Protein AF-A0A922WU13-F1 (afdb_monomer)

Structure (mmCIF, N/CA/C/O backbone):
data_AF-A0A922WU13-F1
#
_entry.id   AF-A0A922WU13-F1
#
loop_
_atom_site.group_PDB
_atom_site.id
_atom_site.type_symbol
_atom_site.label_atom_id
_atom_site.label_alt_id
_atom_site.label_comp_id
_atom_site.label_asym_id
_atom_site.label_entity_id
_atom_site.label_seq_id
_atom_site.pdbx_PDB_ins_code
_atom_site.Cartn_x
_atom_site.Cartn_y
_atom_site.Cartn_z
_atom_site.occupancy
_atom_site.B_iso_or_equiv
_atom_site.auth_seq_id
_atom_site.auth_comp_id
_atom_site.auth_asym_id
_atom_site.auth_atom_id
_atom_site.pdbx_PDB_model_num
ATOM 1 N N . MET A 1 1 ? -30.290 57.848 -0.595 1.00 40.84 1 MET A N 1
ATOM 2 C CA . MET A 1 1 ? -30.263 56.386 -0.398 1.00 40.84 1 MET A CA 1
ATOM 3 C C . MET A 1 1 ? -28.995 55.852 -1.040 1.00 40.84 1 MET A C 1
ATOM 5 O O . MET A 1 1 ? -28.835 56.042 -2.232 1.00 40.84 1 MET A O 1
ATOM 9 N N . SER A 1 2 ? -28.131 55.276 -0.204 1.00 42.19 2 SER A N 1
ATOM 10 C CA . SER A 1 2 ? -27.155 54.205 -0.461 1.00 42.19 2 SER A CA 1
ATOM 11 C C . SER A 1 2 ? -26.085 54.324 -1.559 1.00 42.19 2 SER A C 1
ATOM 13 O O . SER A 1 2 ? -26.303 54.754 -2.682 1.00 42.19 2 SER A O 1
ATOM 15 N N . ALA A 1 3 ? -24.896 53.886 -1.151 1.00 37.12 3 ALA A N 1
ATOM 16 C CA . ALA A 1 3 ? -23.599 53.975 -1.796 1.00 37.12 3 ALA A CA 1
ATOM 17 C C . ALA A 1 3 ? -23.256 52.776 -2.710 1.00 37.12 3 ALA A C 1
ATOM 19 O O . ALA A 1 3 ? -23.854 51.714 -2.580 1.00 37.12 3 ALA A O 1
ATOM 20 N N . SER A 1 4 ? -22.211 52.989 -3.525 1.00 42.72 4 SER A N 1
ATOM 21 C CA . SER A 1 4 ? -21.101 52.081 -3.892 1.00 42.72 4 SER A CA 1
ATOM 22 C C . SER A 1 4 ? -21.361 50.696 -4.495 1.00 42.72 4 SER A C 1
ATOM 24 O O . SER A 1 4 ? -22.008 49.877 -3.862 1.00 42.72 4 SER A O 1
ATOM 26 N N . VAL A 1 5 ? -20.664 50.398 -5.613 1.00 45.69 5 VAL A N 1
ATOM 27 C CA . VAL A 1 5 ? -19.691 49.276 -5.815 1.00 45.69 5 VAL A CA 1
ATOM 28 C C . VAL A 1 5 ? -19.642 48.871 -7.308 1.00 45.69 5 VAL A C 1
ATOM 30 O O . VAL A 1 5 ? -20.619 48.397 -7.864 1.00 45.69 5 VAL A O 1
ATOM 33 N N . A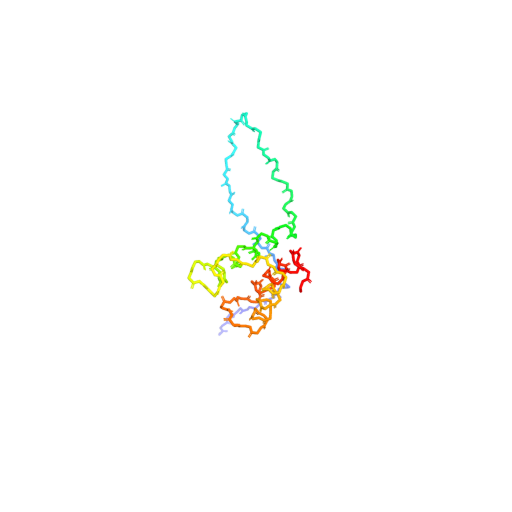LA A 1 6 ? -18.661 49.324 -8.092 1.00 42.03 6 ALA A N 1
ATOM 34 C CA . ALA A 1 6 ? -17.283 48.841 -8.278 1.00 42.03 6 ALA A CA 1
ATOM 35 C C . ALA A 1 6 ? -17.110 47.822 -9.425 1.00 42.03 6 ALA A C 1
ATOM 37 O O . ALA A 1 6 ? -17.602 46.699 -9.406 1.00 42.03 6 ALA A O 1
ATOM 38 N N . ASN A 1 7 ? -16.306 48.268 -10.391 1.00 49.47 7 ASN A N 1
ATOM 39 C CA . ASN A 1 7 ? -15.491 47.500 -11.322 1.00 49.47 7 ASN A CA 1
ATOM 40 C C . ASN A 1 7 ? -14.752 46.363 -10.586 1.00 49.47 7 ASN A C 1
ATOM 42 O O . ASN A 1 7 ? -13.953 46.644 -9.694 1.00 49.47 7 ASN A O 1
ATOM 46 N N . ALA A 1 8 ? -14.987 45.102 -10.954 1.00 45.44 8 ALA A N 1
ATOM 47 C CA . ALA A 1 8 ? -14.270 43.963 -10.382 1.00 45.44 8 ALA A CA 1
ATOM 48 C C . ALA A 1 8 ? -13.539 43.195 -11.481 1.00 45.44 8 ALA A C 1
ATOM 50 O O . ALA A 1 8 ? -14.118 42.497 -12.312 1.00 45.44 8 ALA A O 1
ATOM 51 N N . ALA A 1 9 ? -12.229 43.404 -11.465 1.00 45.25 9 ALA A N 1
ATOM 52 C CA . ALA A 1 9 ? -11.234 42.796 -12.311 1.00 45.25 9 ALA A CA 1
ATOM 53 C C . ALA A 1 9 ? -11.191 41.266 -12.174 1.00 45.25 9 ALA A C 1
ATOM 55 O O . ALA A 1 9 ? -11.502 40.685 -11.136 1.00 45.25 9 ALA A O 1
ATOM 56 N N . LYS A 1 10 ? -10.717 40.647 -13.257 1.00 43.84 10 LYS A N 1
ATOM 57 C CA . LYS A 1 10 ? -10.263 39.258 -13.373 1.00 43.84 10 LYS A CA 1
ATOM 58 C C . LYS A 1 10 ? -9.520 38.818 -12.098 1.00 43.84 10 LYS A C 1
ATOM 60 O O . LYS A 1 10 ? -8.499 39.435 -11.779 1.00 43.84 10 LYS A O 1
ATOM 65 N N . PRO A 1 11 ? -9.952 37.755 -11.397 1.00 45.91 11 PRO A N 1
ATOM 66 C CA . PRO A 1 11 ? -9.161 37.205 -10.313 1.00 45.91 11 PRO A CA 1
ATOM 67 C C . PRO A 1 11 ? -7.936 36.512 -10.917 1.00 45.91 11 PRO A C 1
ATOM 69 O O . PRO A 1 11 ? -7.996 35.377 -11.384 1.00 45.91 11 PRO A O 1
ATOM 72 N N . ASN A 1 12 ? -6.808 37.222 -10.915 1.00 48.75 12 ASN A N 1
ATOM 73 C CA . ASN A 1 12 ? -5.499 36.590 -10.907 1.00 48.75 12 ASN A CA 1
ATOM 74 C C . ASN A 1 12 ? -5.422 35.800 -9.601 1.00 48.75 12 ASN A C 1
ATOM 76 O O . ASN A 1 12 ? -5.180 36.371 -8.537 1.00 48.75 12 ASN A O 1
ATOM 80 N N . ILE A 1 13 ? -5.688 34.497 -9.675 1.00 48.75 13 ILE A N 1
ATOM 81 C CA . ILE A 1 13 ? -5.445 33.570 -8.575 1.00 48.75 13 ILE A CA 1
ATOM 82 C C . ILE A 1 13 ? -3.925 33.472 -8.431 1.00 48.75 13 ILE A C 1
ATOM 84 O O . ILE A 1 13 ? -3.265 32.623 -9.025 1.00 48.75 13 ILE A O 1
ATOM 88 N N . ALA A 1 14 ? -3.361 34.415 -7.680 1.00 44.75 14 ALA A N 1
ATOM 89 C CA . ALA A 1 14 ? -2.017 34.326 -7.156 1.00 44.75 14 ALA A CA 1
ATOM 90 C C . ALA A 1 14 ? -2.012 33.168 -6.155 1.00 44.75 14 ALA A C 1
ATOM 92 O O . ALA A 1 14 ? -2.506 33.282 -5.033 1.00 44.75 14 ALA A O 1
ATOM 93 N N . LEU A 1 15 ? -1.497 32.024 -6.598 1.00 46.94 15 LEU A N 1
ATOM 94 C CA . LEU A 1 15 ? -1.209 30.886 -5.744 1.00 46.94 15 LEU A CA 1
ATOM 95 C C . LEU A 1 15 ? -0.065 31.295 -4.808 1.00 46.94 15 LEU A C 1
ATOM 97 O O . LEU A 1 15 ? 1.112 31.172 -5.142 1.00 46.94 15 LEU A O 1
ATOM 101 N N . ALA A 1 16 ? -0.422 31.845 -3.649 1.00 46.72 16 ALA A N 1
ATOM 102 C CA . ALA A 1 16 ? 0.507 32.106 -2.566 1.00 46.72 16 ALA A CA 1
ATOM 103 C C . ALA A 1 16 ? 1.031 30.760 -2.042 1.00 46.72 16 ALA A C 1
ATOM 105 O O . ALA A 1 16 ? 0.443 30.144 -1.153 1.00 46.72 16 ALA A O 1
ATOM 106 N N . LEU A 1 17 ? 2.140 30.280 -2.613 1.00 49.41 17 LEU A N 1
ATOM 107 C CA . LEU A 1 17 ? 2.961 29.259 -1.976 1.00 49.41 17 LEU A CA 1
ATOM 108 C C . LEU A 1 17 ? 3.588 29.886 -0.731 1.00 49.41 17 LEU A C 1
ATOM 110 O O . LEU A 1 17 ? 4.646 30.514 -0.776 1.00 49.41 17 LEU A O 1
ATOM 114 N N . GLN A 1 18 ? 2.909 29.700 0.394 1.00 44.47 18 GLN A N 1
ATOM 115 C CA . GLN A 1 18 ? 3.443 29.926 1.725 1.00 44.47 18 GLN A CA 1
ATOM 116 C C . GLN A 1 18 ? 4.534 28.879 2.005 1.00 44.47 18 GLN A C 1
ATOM 118 O O . GLN A 1 18 ? 4.316 27.870 2.670 1.00 44.47 18 GLN A O 1
ATOM 123 N N . SER A 1 19 ? 5.728 29.115 1.462 1.00 46.38 19 SER A N 1
ATOM 124 C CA . SER A 1 19 ? 6.949 28.380 1.794 1.00 46.38 19 SER A CA 1
ATOM 125 C C . SER A 1 19 ? 7.517 28.927 3.101 1.00 46.38 19 SER A C 1
ATOM 127 O O . SER A 1 19 ? 8.458 29.715 3.117 1.00 46.38 19 SER A O 1
ATOM 129 N N . GLY A 1 20 ? 6.909 28.521 4.212 1.00 45.84 20 GLY A N 1
ATOM 130 C CA . GLY A 1 20 ? 7.465 28.704 5.545 1.00 45.84 20 GLY A CA 1
ATOM 131 C C . GLY A 1 20 ? 8.141 27.419 6.005 1.00 45.84 20 GLY A C 1
ATOM 132 O O . GLY A 1 20 ? 7.448 26.462 6.321 1.00 45.84 20 GLY A O 1
ATOM 133 N N . SER A 1 21 ? 9.476 27.405 6.005 1.00 46.94 21 SER A N 1
ATOM 134 C CA . SER A 1 21 ? 10.302 26.888 7.109 1.00 46.94 21 SER A CA 1
ATOM 135 C C . SER A 1 21 ? 11.782 27.098 6.786 1.00 46.94 21 SER A C 1
ATOM 137 O O . SER A 1 21 ? 12.467 26.259 6.206 1.00 46.94 21 SER A O 1
ATOM 139 N N . GLN A 1 22 ? 12.241 28.277 7.196 1.00 52.06 22 GLN A N 1
ATOM 140 C CA . GLN A 1 22 ? 13.601 28.583 7.621 1.00 52.06 22 GLN A CA 1
ATOM 141 C C . GLN A 1 22 ? 14.098 27.526 8.620 1.00 52.06 22 GLN A C 1
ATOM 143 O O . GLN A 1 22 ? 13.367 27.202 9.554 1.00 52.06 22 GLN A O 1
ATOM 148 N N . SER A 1 23 ? 15.330 27.029 8.457 1.00 44.97 23 SER A N 1
ATOM 149 C CA . SER A 1 23 ? 16.233 26.698 9.574 1.00 44.97 23 SER A CA 1
ATOM 150 C C . SER A 1 23 ? 17.639 26.340 9.083 1.00 44.97 23 SER A C 1
ATOM 152 O O . SER A 1 23 ? 17.837 25.309 8.448 1.00 44.97 23 SER A O 1
ATOM 154 N N . GLY A 1 24 ? 18.600 27.189 9.459 1.00 40.03 24 GLY A N 1
ATOM 155 C CA . GLY A 1 24 ? 19.934 26.760 9.877 1.00 40.03 24 GLY A CA 1
ATOM 156 C C . GLY A 1 24 ? 21.007 26.630 8.802 1.00 40.03 24 GLY A C 1
ATOM 157 O O . GLY A 1 24 ? 21.392 25.523 8.444 1.00 40.03 24 GLY A O 1
ATOM 158 N N . SER A 1 25 ? 21.597 27.754 8.396 1.00 51.09 25 SER A N 1
ATOM 159 C CA . SER A 1 25 ? 22.998 27.766 7.971 1.00 51.09 25 SER A CA 1
ATOM 160 C C . SER A 1 25 ? 23.859 27.511 9.209 1.00 51.09 25 SE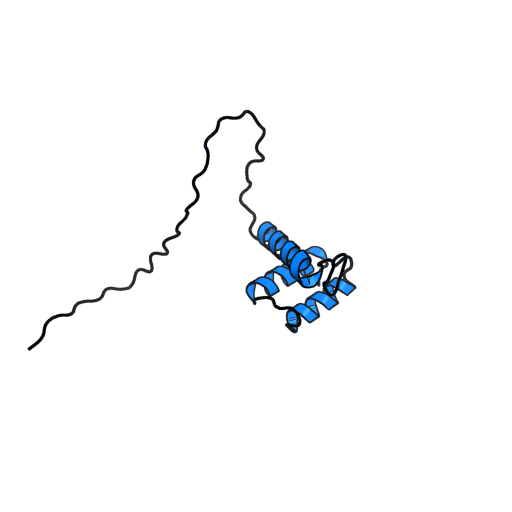R A C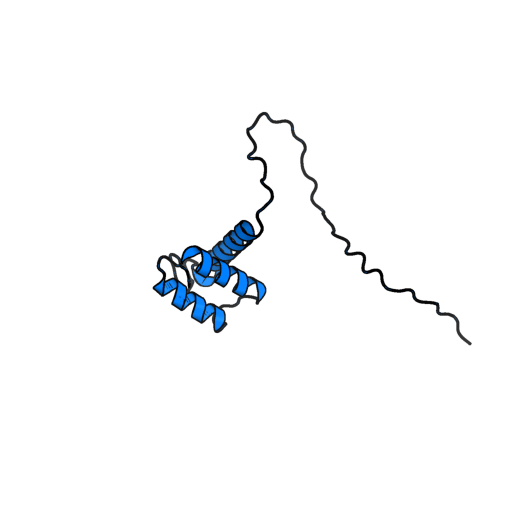 1
ATOM 162 O O . SER A 1 25 ? 24.022 28.404 10.038 1.00 51.09 25 SER A O 1
ATOM 164 N N . GLN A 1 26 ? 24.383 26.299 9.373 1.00 45.53 26 GLN A N 1
ATOM 165 C CA . GLN A 1 26 ? 25.437 26.041 10.348 1.00 45.53 26 GLN A CA 1
ATOM 166 C C . GLN A 1 26 ? 26.539 25.245 9.654 1.00 45.53 26 GLN A C 1
ATOM 168 O O . GLN A 1 26 ? 26.349 24.099 9.253 1.00 45.53 26 GLN A O 1
ATOM 173 N N . SER A 1 27 ? 27.668 25.922 9.448 1.00 52.38 27 SER A N 1
ATOM 174 C CA . SER A 1 27 ? 28.910 25.361 8.933 1.00 52.38 27 SER A CA 1
ATOM 175 C C . SER A 1 27 ? 29.345 24.198 9.818 1.00 52.38 27 SER A C 1
ATOM 177 O O . SER A 1 27 ? 29.843 24.396 10.922 1.00 52.38 27 SER A O 1
ATOM 179 N N . GLY A 1 28 ? 29.143 22.983 9.328 1.00 40.59 28 GLY A N 1
ATOM 180 C CA . GLY A 1 28 ? 29.706 21.770 9.890 1.00 40.59 28 GLY A CA 1
ATOM 181 C C . GLY A 1 28 ? 30.284 20.968 8.742 1.00 40.59 28 GLY A C 1
ATOM 182 O O . GLY A 1 28 ? 29.566 20.630 7.805 1.00 40.59 28 GLY A O 1
ATOM 183 N N . SER A 1 29 ? 31.583 20.692 8.798 1.00 52.22 29 SER A N 1
ATOM 184 C CA . SER A 1 29 ? 32.263 19.730 7.935 1.00 52.22 29 SER A CA 1
ATOM 185 C C . SER A 1 29 ? 31.707 18.334 8.217 1.00 52.22 29 SER A C 1
ATOM 187 O O . SER A 1 29 ? 32.272 17.551 8.970 1.00 52.22 29 SER A O 1
ATOM 189 N N . GLY A 1 30 ? 30.539 18.054 7.662 1.00 48.16 30 GLY A N 1
ATOM 190 C CA . GLY A 1 30 ? 29.901 16.755 7.631 1.00 48.16 30 GLY A CA 1
ATOM 191 C C . GLY A 1 30 ? 29.407 16.570 6.214 1.00 48.16 30 GLY A C 1
ATOM 192 O O . GLY A 1 30 ? 28.806 17.474 5.640 1.00 48.16 30 GLY A O 1
ATOM 193 N N . THR A 1 31 ? 29.711 15.432 5.613 1.00 49.72 31 THR A N 1
ATOM 194 C CA . THR A 1 31 ? 29.239 15.055 4.285 1.00 49.72 31 THR A CA 1
ATOM 195 C C . THR A 1 31 ? 27.713 14.940 4.328 1.00 49.72 31 THR A C 1
ATOM 197 O O . THR A 1 31 ? 27.162 13.863 4.542 1.00 49.72 31 THR A O 1
ATOM 200 N N . PHE A 1 32 ? 27.006 16.064 4.201 1.00 49.69 32 PHE A N 1
ATOM 201 C CA . PHE A 1 32 ? 25.562 16.074 4.037 1.00 49.69 32 PHE A CA 1
ATOM 202 C C . PHE A 1 32 ? 25.281 15.370 2.711 1.00 49.69 32 PHE A C 1
ATOM 204 O O . PHE A 1 32 ? 25.831 15.801 1.692 1.00 49.69 32 PHE A O 1
ATOM 211 N N . PRO A 1 33 ? 24.452 14.309 2.664 1.00 51.75 33 PRO A N 1
ATOM 212 C CA . PRO A 1 33 ? 23.939 13.874 1.383 1.00 51.75 33 PRO A CA 1
ATOM 213 C C . PRO A 1 33 ? 23.215 15.090 0.819 1.00 51.75 33 PRO A C 1
ATOM 215 O O . PRO A 1 33 ? 22.263 15.595 1.423 1.00 51.75 33 PRO A O 1
ATOM 218 N N . THR A 1 34 ? 23.725 15.613 -0.293 1.00 54.59 34 THR A N 1
ATOM 219 C CA . THR A 1 34 ? 23.024 16.607 -1.090 1.00 54.59 34 THR A CA 1
ATOM 220 C C . THR A 1 34 ? 21.605 16.084 -1.228 1.00 54.59 34 THR A C 1
ATOM 222 O O . THR A 1 34 ? 21.393 14.969 -1.708 1.00 54.59 34 THR A O 1
ATOM 225 N N . ARG A 1 35 ? 20.631 16.815 -0.669 1.00 55.47 35 ARG A N 1
ATOM 226 C CA . ARG A 1 35 ? 19.218 16.458 -0.772 1.00 55.47 35 ARG A CA 1
ATOM 227 C C . ARG A 1 35 ? 18.909 16.520 -2.257 1.00 55.47 35 ARG A C 1
ATOM 229 O O . ARG A 1 35 ? 18.638 17.596 -2.780 1.00 55.47 35 ARG A O 1
ATOM 236 N N . GLN A 1 36 ? 19.056 15.378 -2.924 1.00 54.56 36 GLN A N 1
ATOM 237 C CA . GLN A 1 36 ? 18.801 15.246 -4.343 1.00 54.56 36 GLN A CA 1
ATOM 238 C C . GLN A 1 36 ? 17.400 15.803 -4.604 1.00 54.56 36 GLN A C 1
ATOM 240 O O . GLN A 1 36 ? 16.539 15.683 -3.712 1.00 54.56 36 GLN A O 1
ATOM 245 N N . PRO A 1 37 ? 17.164 16.441 -5.766 1.00 56.19 37 PRO A N 1
ATOM 246 C CA . PRO A 1 37 ? 15.817 16.795 -6.189 1.00 56.19 37 PRO A CA 1
ATOM 247 C C . PRO A 1 37 ? 14.918 15.603 -5.877 1.00 56.19 37 PRO A C 1
ATOM 249 O O . PRO A 1 37 ? 15.230 14.484 -6.284 1.00 56.19 37 PRO A O 1
ATOM 252 N N . ARG A 1 38 ? 13.907 15.796 -5.018 1.00 64.75 38 ARG A N 1
ATOM 253 C CA . ARG A 1 38 ? 13.060 14.681 -4.590 1.00 64.75 38 ARG A CA 1
ATOM 254 C C . ARG A 1 38 ? 12.330 14.213 -5.830 1.00 64.75 38 ARG A C 1
ATOM 256 O O . ARG A 1 38 ? 11.383 14.869 -6.253 1.00 64.75 38 ARG A O 1
ATOM 263 N N . ASP A 1 39 ? 12.815 13.125 -6.412 1.00 78.31 39 ASP A N 1
ATOM 264 C CA . ASP A 1 39 ? 12.144 12.496 -7.527 1.00 78.31 39 ASP A CA 1
ATOM 265 C C . ASP A 1 39 ? 10.692 12.220 -7.092 1.00 78.31 39 ASP A C 1
ATOM 267 O O . ASP A 1 39 ? 10.466 11.596 -6.042 1.00 78.31 39 ASP A O 1
ATOM 271 N N . PRO A 1 40 ? 9.700 12.756 -7.820 1.00 79.06 40 PRO A N 1
ATOM 272 C CA . PRO A 1 40 ? 8.312 12.689 -7.391 1.00 79.06 40 PRO A CA 1
ATOM 273 C C . PRO A 1 40 ? 7.808 11.242 -7.309 1.00 79.06 40 PRO A C 1
ATOM 275 O O . PRO A 1 40 ? 6.970 10.943 -6.456 1.00 79.06 40 PRO A O 1
ATOM 278 N N . ALA A 1 41 ? 8.350 10.322 -8.117 1.00 81.31 41 ALA A N 1
ATOM 279 C CA . ALA A 1 41 ? 8.005 8.906 -8.051 1.00 81.31 41 ALA A CA 1
ATOM 280 C C . ALA A 1 41 ? 8.608 8.234 -6.806 1.00 81.31 41 ALA A C 1
ATOM 282 O O . ALA A 1 41 ? 7.924 7.456 -6.135 1.00 81.31 41 ALA A O 1
ATOM 283 N N . VAL A 1 42 ? 9.840 8.586 -6.423 1.00 84.06 42 VAL A N 1
ATOM 284 C CA . VAL A 1 42 ? 10.449 8.127 -5.160 1.00 84.06 42 VAL A CA 1
ATOM 285 C C . VAL A 1 42 ? 9.656 8.628 -3.951 1.00 84.06 42 VAL A C 1
ATOM 287 O O . VAL A 1 42 ? 9.431 7.876 -2.996 1.00 84.06 42 VAL A O 1
ATOM 290 N N . GLU A 1 43 ? 9.185 9.878 -3.974 1.00 86.12 43 GLU A N 1
ATOM 291 C CA . GLU A 1 43 ? 8.325 10.397 -2.910 1.00 86.12 43 GLU A CA 1
ATOM 292 C C . GLU A 1 43 ? 6.985 9.650 -2.852 1.00 86.12 43 GLU A C 1
ATOM 294 O O . GLU A 1 43 ? 6.579 9.207 -1.772 1.00 86.12 43 GLU A O 1
ATOM 299 N N . ALA A 1 44 ? 6.328 9.453 -3.999 1.00 84.19 44 ALA A N 1
ATOM 300 C CA . ALA A 1 44 ? 5.067 8.723 -4.092 1.00 84.19 44 ALA A CA 1
ATOM 301 C C . ALA A 1 44 ? 5.202 7.285 -3.569 1.00 84.19 44 ALA A C 1
ATOM 303 O O . ALA A 1 44 ? 4.390 6.839 -2.754 1.00 84.19 44 ALA A O 1
ATOM 304 N N . HIS A 1 45 ? 6.278 6.593 -3.946 1.00 86.06 45 HIS A N 1
ATOM 305 C CA . HIS A 1 45 ? 6.603 5.260 -3.449 1.00 86.06 45 HIS A CA 1
ATOM 306 C C . HIS A 1 45 ? 6.785 5.245 -1.922 1.00 86.06 45 HIS A C 1
ATOM 308 O O . HIS A 1 45 ? 6.215 4.398 -1.230 1.00 86.06 45 HIS A O 1
ATOM 314 N N . ASN A 1 46 ? 7.542 6.196 -1.367 1.00 87.25 46 ASN A N 1
ATOM 315 C CA . ASN A 1 46 ? 7.781 6.274 0.076 1.00 87.25 46 ASN A CA 1
ATOM 316 C C . ASN A 1 46 ? 6.505 6.603 0.863 1.00 87.25 46 ASN A C 1
ATOM 318 O O . ASN A 1 46 ? 6.269 6.016 1.925 1.00 87.25 46 ASN A O 1
ATOM 322 N N . ARG A 1 47 ? 5.654 7.494 0.338 1.00 88.50 47 ARG A N 1
ATOM 323 C CA . ARG A 1 47 ? 4.338 7.772 0.928 1.00 88.50 47 ARG A CA 1
ATOM 324 C C . ARG A 1 47 ? 3.438 6.539 0.881 1.00 88.50 47 ARG A C 1
ATOM 326 O O . ARG A 1 47 ? 2.884 6.173 1.915 1.00 88.50 47 ARG A O 1
ATOM 333 N N . GLY A 1 48 ? 3.357 5.861 -0.264 1.00 88.44 48 GLY A N 1
ATOM 334 C CA . GLY A 1 48 ? 2.593 4.622 -0.429 1.00 88.44 48 GLY A CA 1
ATOM 335 C C . GLY A 1 48 ? 3.037 3.524 0.540 1.00 88.44 48 GLY A C 1
ATOM 336 O O . GLY A 1 48 ? 2.214 2.959 1.259 1.00 88.44 48 GLY A O 1
ATOM 337 N N . LYS A 1 49 ? 4.352 3.304 0.676 1.00 89.06 49 LYS A N 1
ATOM 338 C CA . LYS A 1 49 ? 4.929 2.372 1.660 1.00 89.06 49 LYS A CA 1
ATOM 339 C C . LYS A 1 49 ? 4.525 2.718 3.096 1.00 89.06 49 LYS A C 1
ATOM 341 O O . LYS A 1 49 ? 4.190 1.829 3.881 1.00 89.06 49 LYS A O 1
ATOM 346 N N . SER A 1 50 ? 4.573 4.002 3.454 1.00 89.00 50 SER A N 1
ATOM 347 C CA . SER A 1 50 ? 4.203 4.483 4.791 1.00 89.00 50 SER A CA 1
ATOM 348 C C . SER A 1 50 ? 2.722 4.239 5.088 1.00 89.00 50 SER A C 1
ATOM 350 O O . SER A 1 50 ? 2.386 3.757 6.169 1.00 89.00 50 SER A O 1
ATOM 352 N N . LEU A 1 51 ? 1.845 4.485 4.111 1.00 89.00 51 LEU A N 1
ATOM 353 C CA . LEU A 1 51 ? 0.409 4.224 4.220 1.00 89.00 51 LEU A CA 1
ATOM 354 C C . LEU A 1 51 ? 0.117 2.733 4.395 1.00 89.00 51 LEU A C 1
ATOM 356 O O . LEU A 1 51 ? -0.577 2.369 5.343 1.00 89.00 51 LEU A O 1
ATOM 360 N N . VAL A 1 52 ? 0.724 1.866 3.575 1.00 87.50 52 VAL A N 1
ATOM 361 C CA . VAL A 1 52 ? 0.610 0.407 3.742 1.00 87.50 52 VAL A CA 1
ATOM 362 C C . VAL A 1 52 ? 1.042 0.005 5.149 1.00 87.50 52 VAL A C 1
ATOM 364 O O . VAL A 1 52 ? 0.300 -0.674 5.847 1.00 87.50 52 VAL A O 1
ATOM 367 N N . SER A 1 53 ? 2.190 0.490 5.621 1.00 85.56 53 SER A N 1
ATOM 368 C CA . SER A 1 53 ? 2.728 0.141 6.944 1.00 85.56 53 SER A CA 1
ATOM 369 C C . SER A 1 53 ? 1.836 0.599 8.108 1.00 85.56 53 SER A C 1
ATOM 371 O O . SER A 1 53 ? 1.727 -0.102 9.110 1.00 85.56 53 SER A O 1
ATOM 373 N N . LYS A 1 54 ? 1.202 1.774 7.996 1.00 85.25 54 LYS A N 1
ATOM 374 C CA . LYS A 1 54 ? 0.394 2.373 9.073 1.00 85.25 54 LYS A CA 1
ATOM 375 C C . LYS A 1 54 ? -1.054 1.889 9.093 1.00 85.25 54 LYS A C 1
ATOM 377 O O . LYS A 1 54 ? -1.601 1.716 10.176 1.00 85.25 54 LYS A O 1
ATOM 382 N N . LYS A 1 55 ? -1.671 1.718 7.923 1.00 83.88 55 LYS A N 1
ATOM 383 C CA . LYS A 1 55 ? -3.120 1.494 7.777 1.00 83.88 55 LYS A CA 1
ATOM 384 C C . LYS A 1 55 ? -3.483 0.054 7.413 1.00 83.88 55 LYS A C 1
ATOM 386 O O . LYS A 1 55 ? -4.578 -0.383 7.736 1.00 83.88 55 LYS A O 1
ATOM 391 N N . ILE A 1 56 ? -2.577 -0.680 6.765 1.00 83.25 56 ILE A N 1
ATOM 392 C CA . ILE A 1 56 ? -2.857 -2.023 6.225 1.00 83.25 56 ILE A CA 1
ATOM 393 C C . ILE A 1 56 ? -2.040 -3.095 6.954 1.00 83.25 56 ILE A C 1
ATOM 395 O O . ILE A 1 56 ? -2.546 -4.166 7.284 1.00 83.25 56 ILE A O 1
ATOM 399 N N . ALA A 1 57 ? -0.777 -2.791 7.239 1.00 84.50 57 ALA A N 1
ATOM 400 C CA . ALA A 1 57 ? 0.219 -3.730 7.731 1.00 84.50 57 ALA A CA 1
ATOM 401 C C . ALA A 1 57 ? 0.728 -3.437 9.148 1.00 84.50 57 ALA A C 1
ATOM 403 O O . ALA A 1 57 ? 1.774 -3.946 9.567 1.00 84.50 57 ALA A O 1
ATOM 404 N N . CYS A 1 58 ? 0.011 -2.600 9.897 1.00 77.94 58 CYS A N 1
ATOM 405 C CA . CYS A 1 58 ? 0.348 -2.354 11.289 1.00 77.94 58 CYS A CA 1
ATOM 406 C C . CYS A 1 58 ? 0.216 -3.644 12.119 1.00 77.94 58 CYS A C 1
ATOM 408 O O . CYS A 1 58 ? -0.500 -4.568 11.740 1.00 77.94 58 CYS A O 1
ATOM 410 N N . LYS A 1 59 ? 0.865 -3.708 13.291 1.00 75.06 59 LYS A N 1
ATOM 411 C CA . LYS A 1 59 ? 0.838 -4.902 14.169 1.00 75.06 59 LYS A CA 1
ATOM 412 C C . LYS A 1 59 ? -0.573 -5.391 14.539 1.00 75.06 59 LYS A C 1
ATOM 414 O O . LYS A 1 59 ? -0.721 -6.556 14.876 1.00 75.06 59 LYS A O 1
ATOM 419 N N . LYS A 1 60 ? -1.573 -4.503 14.514 1.00 79.31 60 LYS A N 1
ATOM 420 C CA . LYS A 1 60 ? -2.989 -4.796 14.808 1.00 79.31 60 LYS A CA 1
ATOM 421 C C . LYS A 1 60 ? -3.888 -4.778 13.561 1.00 79.31 60 LYS A C 1
ATOM 423 O O . LYS A 1 60 ? -5.098 -4.896 13.692 1.00 79.31 60 LYS A O 1
ATOM 428 N N . CYS A 1 61 ? -3.319 -4.541 12.383 1.00 80.12 61 CYS A N 1
ATOM 429 C CA . CYS A 1 61 ? -4.063 -4.420 11.134 1.00 80.12 61 CYS A CA 1
ATOM 430 C C . CYS A 1 61 ? -4.270 -5.798 10.493 1.00 80.12 61 CYS A C 1
ATOM 432 O O . CYS A 1 61 ? -3.728 -6.793 10.967 1.00 80.12 61 CYS A O 1
ATOM 434 N N . ALA A 1 62 ? -5.009 -5.835 9.382 1.00 71.12 62 ALA A N 1
ATOM 435 C CA . ALA A 1 62 ? -5.330 -7.055 8.643 1.00 71.12 62 ALA A CA 1
ATOM 436 C C . ALA A 1 62 ? -4.097 -7.876 8.210 1.00 71.12 62 ALA A C 1
ATOM 438 O O . ALA A 1 62 ? -4.184 -9.096 8.122 1.00 71.12 62 ALA A O 1
ATOM 439 N N . HIS A 1 63 ? -2.948 -7.230 7.969 1.00 71.69 63 HIS A N 1
ATOM 440 C CA . HIS A 1 63 ? -1.731 -7.905 7.503 1.00 71.69 63 HIS A CA 1
ATOM 441 C C . HIS A 1 63 ? -0.514 -7.610 8.397 1.00 71.69 63 HIS A C 1
ATOM 443 O O . HIS A 1 63 ? 0.400 -6.881 7.987 1.00 71.69 63 HIS A O 1
ATOM 449 N N . PRO A 1 64 ? -0.454 -8.165 9.623 1.00 70.06 64 PRO A N 1
ATOM 450 C CA . PRO A 1 64 ? 0.688 -7.962 10.502 1.00 70.06 64 PRO A CA 1
ATOM 451 C C . PRO A 1 64 ? 1.941 -8.572 9.856 1.00 70.06 64 PRO A C 1
ATOM 453 O O . PRO A 1 64 ? 2.033 -9.777 9.645 1.00 70.06 64 PRO A O 1
ATOM 456 N N . GLY A 1 65 ? 2.913 -7.724 9.513 1.00 70.44 65 GLY A N 1
ATOM 457 C CA . GLY A 1 65 ? 4.146 -8.145 8.835 1.00 70.44 65 GLY A CA 1
ATOM 458 C C . GLY A 1 65 ? 4.283 -7.683 7.384 1.00 70.44 65 GLY A C 1
ATOM 459 O O . GLY A 1 65 ? 5.334 -7.920 6.786 1.00 70.44 65 GLY A O 1
ATOM 460 N N . GLY A 1 66 ? 3.296 -6.964 6.845 1.00 79.44 66 GLY A N 1
ATOM 461 C CA . GLY A 1 66 ? 3.415 -6.330 5.534 1.00 79.44 66 GLY A CA 1
ATOM 462 C C . GLY A 1 66 ? 3.002 -7.203 4.364 1.00 79.44 66 GLY A C 1
ATOM 463 O O . GLY A 1 66 ? 2.756 -8.397 4.484 1.00 79.44 66 GLY A O 1
ATOM 464 N N . VAL A 1 67 ? 2.963 -6.558 3.203 1.00 84.12 67 VAL A N 1
ATOM 465 C CA . VAL A 1 67 ? 2.805 -7.218 1.911 1.00 84.12 67 VAL A CA 1
ATOM 466 C C . VAL A 1 67 ? 4.187 -7.700 1.474 1.00 84.12 67 VAL A C 1
ATOM 468 O O . VAL A 1 67 ? 5.080 -6.869 1.283 1.00 84.12 67 VAL A O 1
ATOM 471 N N . LYS A 1 68 ? 4.391 -9.019 1.384 1.00 83.75 68 L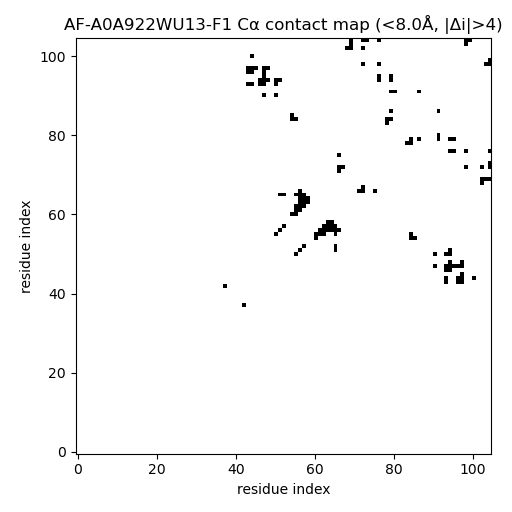YS A N 1
ATOM 472 C CA . LYS A 1 68 ? 5.698 -9.633 1.067 1.00 83.75 68 LYS A CA 1
ATOM 473 C C . LYS A 1 68 ? 5.743 -10.315 -0.299 1.00 83.75 68 LYS A C 1
ATOM 475 O O . LYS A 1 68 ? 6.825 -10.463 -0.857 1.00 83.75 68 LYS A O 1
ATOM 480 N N . ASP A 1 69 ? 4.591 -10.674 -0.838 1.00 87.50 69 ASP A N 1
ATOM 481 C CA . ASP A 1 69 ? 4.426 -11.440 -2.068 1.00 87.50 69 ASP A CA 1
ATOM 482 C C . ASP A 1 69 ? 3.359 -10.809 -2.972 1.00 87.50 69 ASP A C 1
ATOM 484 O O . ASP A 1 69 ? 2.504 -10.036 -2.531 1.00 87.50 69 ASP A O 1
ATOM 488 N N . ALA A 1 70 ? 3.420 -11.143 -4.263 1.00 87.38 70 ALA A N 1
ATOM 489 C CA . ALA A 1 70 ? 2.530 -10.577 -5.270 1.00 87.38 70 ALA A CA 1
ATOM 490 C C . ALA A 1 70 ? 1.061 -10.993 -5.075 1.00 87.38 70 ALA A C 1
ATOM 492 O O . ALA A 1 70 ? 0.166 -10.223 -5.412 1.00 87.38 70 ALA A O 1
ATOM 493 N N . ALA A 1 71 ? 0.793 -12.175 -4.510 1.00 87.62 71 ALA A N 1
ATOM 494 C CA . ALA A 1 71 ? -0.572 -12.629 -4.244 1.00 87.62 71 ALA A CA 1
ATOM 495 C C . ALA A 1 71 ? -1.239 -11.761 -3.167 1.00 87.62 71 ALA A C 1
ATOM 497 O O . ALA A 1 71 ? -2.307 -11.196 -3.402 1.00 87.62 71 ALA A O 1
ATOM 498 N N . THR A 1 72 ? -0.555 -11.5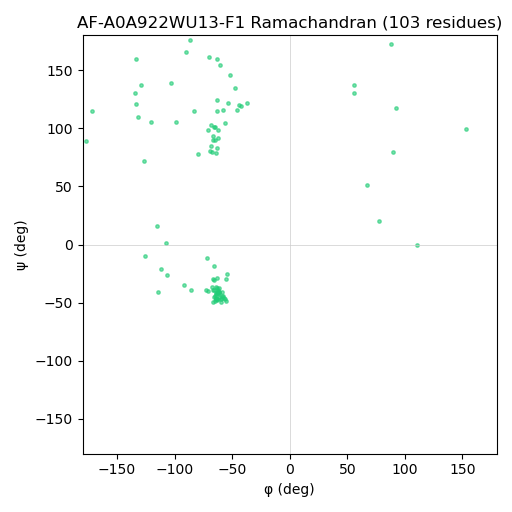51 -2.041 1.00 86.25 72 THR A N 1
ATOM 499 C CA . THR A 1 72 ? -0.992 -10.635 -0.980 1.00 86.25 72 THR A CA 1
ATOM 500 C C . THR A 1 72 ? -1.089 -9.200 -1.498 1.00 86.25 72 THR A C 1
ATOM 502 O O . THR A 1 72 ? -2.011 -8.474 -1.142 1.00 86.25 72 THR A O 1
ATOM 505 N N . ALA A 1 73 ? -0.174 -8.775 -2.376 1.00 88.50 73 ALA A N 1
ATOM 506 C CA . ALA A 1 73 ? -0.229 -7.444 -2.976 1.00 88.50 73 ALA A CA 1
ATOM 507 C C . ALA A 1 73 ? -1.478 -7.242 -3.843 1.00 88.50 73 ALA A C 1
ATOM 509 O O . ALA A 1 73 ? -2.093 -6.180 -3.766 1.00 88.50 73 ALA A O 1
ATOM 510 N N . ARG A 1 74 ? -1.877 -8.255 -4.623 1.00 89.06 74 ARG A N 1
ATOM 511 C CA . ARG A 1 74 ? -3.110 -8.233 -5.425 1.00 89.06 74 ARG A CA 1
ATOM 512 C C . ARG A 1 74 ? -4.356 -8.188 -4.549 1.00 89.06 74 ARG A C 1
ATOM 514 O O . ARG A 1 74 ? -5.234 -7.374 -4.815 1.00 89.06 74 ARG A O 1
ATOM 521 N N . ASP A 1 75 ? -4.410 -9.009 -3.502 1.00 89.44 75 ASP A N 1
ATOM 522 C CA . ASP A 1 75 ? -5.521 -9.014 -2.541 1.00 89.44 75 ASP A CA 1
ATOM 523 C C . ASP A 1 75 ? -5.673 -7.647 -1.856 1.00 89.44 75 ASP A C 1
ATOM 525 O O . ASP A 1 75 ? -6.741 -7.034 -1.882 1.00 89.44 75 ASP A O 1
ATOM 529 N N . VAL A 1 76 ? -4.571 -7.095 -1.344 1.00 88.12 76 VAL A N 1
ATOM 530 C CA . VAL A 1 76 ? -4.566 -5.763 -0.730 1.00 88.12 76 VAL A CA 1
ATOM 531 C C . VAL A 1 76 ? -4.949 -4.686 -1.744 1.00 88.12 76 VAL A C 1
ATOM 533 O O . VAL A 1 76 ? -5.733 -3.799 -1.413 1.00 88.12 76 VAL A O 1
ATOM 536 N N . ALA A 1 77 ? -4.448 -4.746 -2.981 1.00 90.69 77 ALA A N 1
ATOM 537 C CA . ALA A 1 77 ? -4.824 -3.797 -4.025 1.00 90.69 77 ALA A CA 1
ATOM 538 C C . ALA A 1 77 ? -6.328 -3.860 -4.337 1.00 90.69 77 ALA A C 1
ATOM 540 O O . ALA A 1 77 ? -6.958 -2.813 -4.484 1.00 90.69 77 ALA A O 1
ATOM 541 N N . ALA A 1 78 ? -6.916 -5.059 -4.386 1.00 92.19 78 ALA A N 1
ATOM 542 C CA . ALA A 1 78 ? -8.352 -5.240 -4.577 1.00 92.19 78 ALA A CA 1
ATOM 543 C C . ALA A 1 78 ? -9.154 -4.623 -3.421 1.00 92.19 78 ALA A C 1
ATOM 545 O O . ALA A 1 78 ? -10.051 -3.824 -3.674 1.00 92.19 78 ALA A O 1
ATOM 546 N N . LYS A 1 79 ? -8.767 -4.881 -2.168 1.00 89.44 79 LYS A N 1
ATOM 547 C CA . LYS A 1 79 ? -9.402 -4.300 -0.970 1.00 89.44 79 LYS A CA 1
ATOM 548 C C . LYS A 1 79 ? -9.281 -2.776 -0.904 1.00 89.44 79 LYS A C 1
ATOM 550 O O . LYS A 1 79 ? -10.230 -2.081 -0.549 1.00 89.44 79 LYS A O 1
ATOM 555 N N . VAL A 1 80 ? -8.131 -2.228 -1.304 1.00 89.94 80 VAL A N 1
ATOM 556 C CA . VAL A 1 80 ? -7.915 -0.773 -1.413 1.00 89.94 80 VAL A CA 1
ATOM 557 C C . VAL A 1 80 ? -8.830 -0.162 -2.476 1.00 89.94 80 VAL A C 1
ATOM 559 O O . VAL A 1 80 ? -9.413 0.893 -2.226 1.00 89.94 80 VAL A O 1
ATOM 562 N N . ARG A 1 81 ? -8.993 -0.819 -3.633 1.00 87.44 81 ARG A N 1
ATOM 563 C CA . ARG A 1 81 ? -9.926 -0.388 -4.693 1.00 87.44 81 ARG A CA 1
ATOM 564 C C . ARG A 1 81 ? -11.389 -0.524 -4.260 1.00 87.44 81 ARG A C 1
ATOM 566 O O . ARG A 1 81 ? -12.184 0.347 -4.588 1.00 87.44 81 ARG A O 1
ATOM 573 N N . ALA A 1 82 ? -11.720 -1.565 -3.499 1.00 88.88 82 ALA A N 1
ATOM 574 C CA . ALA A 1 82 ? -13.048 -1.792 -2.930 1.00 88.88 82 ALA A CA 1
ATOM 575 C C . ALA A 1 82 ? -13.395 -0.820 -1.787 1.00 88.88 82 ALA A C 1
ATOM 577 O O . ALA A 1 82 ? -14.549 -0.738 -1.379 1.00 88.88 82 ALA A O 1
ATOM 578 N N . GLY A 1 83 ? -12.414 -0.065 -1.278 1.00 87.44 83 GLY A N 1
ATOM 579 C CA . GLY A 1 83 ? -12.627 0.905 -0.207 1.00 87.44 83 GLY A CA 1
ATOM 580 C C . GLY A 1 83 ? -12.739 0.285 1.186 1.00 87.44 83 GLY A C 1
ATOM 581 O O . GLY A 1 83 ? -13.230 0.948 2.091 1.00 87.44 83 GLY A O 1
ATOM 582 N N . GLU A 1 84 ? -12.252 -0.944 1.384 1.00 86.75 84 GLU A N 1
ATOM 583 C CA . GLU A 1 84 ? -12.271 -1.616 2.696 1.00 86.75 84 GLU A CA 1
ATOM 584 C C . GLU A 1 84 ? -11.380 -0.932 3.744 1.00 86.75 84 GLU A C 1
ATOM 586 O O . GLU A 1 84 ? -11.537 -1.141 4.946 1.00 86.75 84 GLU A O 1
ATOM 591 N N . PHE A 1 85 ? -10.436 -0.101 3.299 1.00 84.75 85 PHE A N 1
ATOM 592 C CA . PHE A 1 85 ? -9.584 0.687 4.178 1.00 84.75 85 PHE A CA 1
ATOM 593 C C . PHE A 1 85 ? -10.045 2.144 4.223 1.00 84.75 85 PHE A C 1
ATOM 595 O O . PHE A 1 85 ? -10.310 2.752 3.183 1.00 84.75 85 PHE A O 1
ATOM 602 N N . ASP A 1 86 ? -10.026 2.725 5.426 1.00 84.44 86 ASP A N 1
ATOM 603 C CA . ASP A 1 86 ? -10.189 4.164 5.662 1.00 84.44 86 ASP A CA 1
ATOM 604 C C . ASP A 1 86 ? -8.954 4.927 5.135 1.00 84.44 86 ASP A C 1
ATOM 606 O O . ASP A 1 86 ? -7.984 5.220 5.858 1.00 84.44 86 ASP A O 1
ATOM 610 N N . LEU A 1 87 ? -8.975 5.138 3.818 1.00 86.06 87 LEU A N 1
ATOM 611 C CA . LEU A 1 87 ? -7.992 5.841 3.006 1.00 86.06 87 LEU A CA 1
ATOM 612 C C . LEU A 1 87 ? -8.712 6.882 2.149 1.00 86.06 87 LEU A C 1
ATOM 614 O O . LEU A 1 87 ? -9.732 6.594 1.519 1.00 86.06 87 LEU A O 1
ATOM 618 N N . LYS A 1 88 ? -8.129 8.076 2.058 1.00 89.94 88 LYS A N 1
ATOM 619 C CA . LYS A 1 88 ? -8.554 9.108 1.103 1.00 89.94 88 LYS A CA 1
ATOM 620 C C . LYS A 1 88 ? -8.200 8.693 -0.326 1.00 89.94 88 LYS A C 1
ATOM 622 O O . LYS A 1 88 ? -7.291 7.893 -0.535 1.00 89.94 88 LYS A O 1
ATOM 627 N N . ASP A 1 89 ? -8.827 9.300 -1.331 1.00 88.19 89 ASP A N 1
ATOM 628 C CA . ASP A 1 89 ? -8.573 8.953 -2.741 1.00 88.19 89 ASP A CA 1
ATOM 629 C C . ASP A 1 89 ? -7.109 9.126 -3.156 1.00 88.19 89 ASP A C 1
ATOM 631 O O . ASP A 1 89 ? -6.526 8.245 -3.791 1.00 88.19 89 ASP A O 1
ATOM 635 N N . GLN A 1 90 ? -6.466 10.203 -2.701 1.00 87.88 90 GLN A N 1
ATOM 636 C CA . GLN A 1 90 ? -5.037 10.419 -2.930 1.00 87.88 90 GLN A CA 1
ATOM 637 C C . GLN A 1 90 ? -4.170 9.345 -2.246 1.00 87.88 90 GLN A C 1
ATOM 639 O O . GLN A 1 90 ? -3.156 8.911 -2.789 1.00 87.88 90 GLN A O 1
ATOM 644 N N . GLU A 1 91 ? -4.564 8.882 -1.059 1.00 89.25 91 GLU A N 1
ATOM 645 C CA . GLU A 1 91 ? -3.853 7.827 -0.331 1.00 89.25 91 GLU A CA 1
ATOM 646 C C . GLU A 1 91 ? -4.032 6.468 -1.013 1.00 89.25 91 GLU A C 1
ATOM 648 O O . GLU A 1 91 ? -3.058 5.726 -1.145 1.00 89.25 91 GLU A O 1
ATOM 653 N N . ARG A 1 92 ? -5.238 6.171 -1.516 1.00 90.50 92 ARG A N 1
ATOM 654 C CA . ARG A 1 92 ? -5.509 4.976 -2.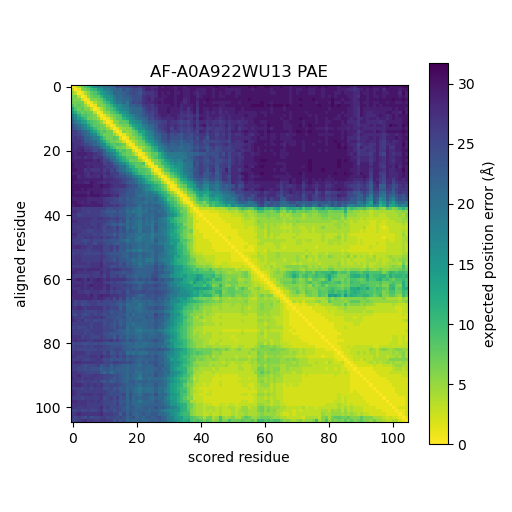327 1.00 90.50 92 ARG A CA 1
ATOM 655 C C . ARG A 1 92 ? -4.589 4.919 -3.540 1.00 90.50 92 ARG A C 1
ATOM 657 O O . ARG A 1 92 ? -3.957 3.891 -3.770 1.00 90.50 92 ARG A O 1
ATOM 664 N N . GLN A 1 93 ? -4.448 6.025 -4.271 1.00 89.94 93 GLN A N 1
ATOM 665 C CA . GLN A 1 93 ? -3.552 6.094 -5.428 1.00 89.94 93 GLN A CA 1
ATOM 666 C C . GLN A 1 93 ? -2.087 5.842 -5.052 1.00 89.94 93 GLN A C 1
ATOM 668 O O . GLN A 1 93 ? -1.408 5.081 -5.735 1.00 89.94 93 GLN A O 1
ATOM 673 N N . LEU A 1 94 ? -1.603 6.414 -3.946 1.00 91.44 94 LEU A N 1
ATOM 674 C CA . LEU A 1 94 ? -0.230 6.203 -3.472 1.00 91.44 94 LEU A CA 1
ATOM 675 C C . LEU A 1 94 ? 0.026 4.753 -3.042 1.00 91.44 94 LEU A C 1
ATOM 677 O O . LEU A 1 94 ? 1.094 4.202 -3.312 1.00 91.44 94 LEU A O 1
ATOM 681 N N . VAL A 1 95 ? -0.949 4.124 -2.384 1.00 89.94 95 VAL A N 1
ATOM 682 C CA . VAL A 1 95 ? -0.869 2.710 -1.997 1.00 89.94 95 VAL A CA 1
ATOM 683 C C . VAL A 1 95 ? -0.840 1.817 -3.235 1.00 89.94 95 VAL A C 1
ATOM 685 O O . VAL A 1 95 ? 0.041 0.966 -3.340 1.00 89.94 95 VAL A O 1
ATOM 688 N N . LEU A 1 96 ? -1.744 2.036 -4.192 1.00 90.50 96 LEU A N 1
ATOM 689 C CA . LEU A 1 96 ? -1.771 1.281 -5.446 1.00 90.50 96 LEU A CA 1
ATOM 690 C C . LEU A 1 96 ? -0.486 1.479 -6.253 1.00 90.50 96 LEU A C 1
ATOM 692 O O . LEU A 1 96 ? 0.071 0.505 -6.749 1.00 90.50 96 LEU A O 1
ATOM 696 N N . PHE A 1 97 ? 0.034 2.706 -6.310 1.00 91.31 97 PHE A N 1
ATOM 697 C CA . PHE A 1 97 ? 1.314 3.004 -6.948 1.00 91.31 97 PHE A CA 1
ATOM 698 C C . PHE A 1 97 ? 2.462 2.214 -6.311 1.00 91.31 97 PHE A C 1
ATOM 700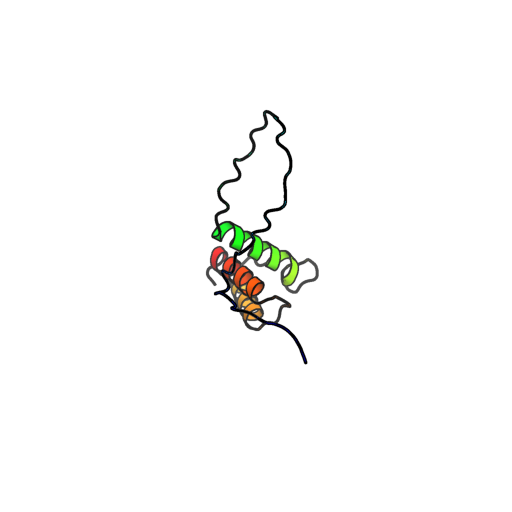 O O . PHE A 1 97 ? 3.249 1.595 -7.020 1.00 91.31 97 PHE A O 1
ATOM 707 N N . TYR A 1 98 ? 2.540 2.176 -4.977 1.00 90.62 98 TYR A N 1
ATOM 708 C CA . TYR A 1 98 ? 3.553 1.390 -4.271 1.00 90.62 98 TYR A CA 1
ATOM 709 C C . TYR A 1 98 ? 3.435 -0.111 -4.563 1.00 90.62 98 TYR A C 1
ATOM 711 O O . TYR A 1 98 ? 4.448 -0.762 -4.822 1.00 90.62 98 TYR A O 1
ATOM 719 N N . LEU A 1 99 ? 2.217 -0.662 -4.530 1.00 89.75 99 LEU A N 1
ATOM 720 C CA . LEU A 1 99 ? 1.991 -2.084 -4.789 1.00 89.75 99 LEU A CA 1
ATOM 721 C C . LEU A 1 99 ? 2.358 -2.448 -6.231 1.00 89.75 99 LEU A C 1
ATOM 723 O O . LEU A 1 99 ? 3.087 -3.417 -6.432 1.00 89.75 99 LEU A O 1
ATOM 727 N N . ASN A 1 100 ? 1.951 -1.638 -7.209 1.00 90.69 100 ASN A N 1
ATOM 728 C CA . ASN A 1 100 ? 2.310 -1.840 -8.608 1.00 90.69 100 ASN A CA 1
ATOM 729 C C . ASN A 1 100 ? 3.825 -1.712 -8.833 1.00 90.69 100 ASN A C 1
ATOM 731 O O . ASN A 1 100 ? 4.437 -2.581 -9.441 1.00 90.69 100 ASN A O 1
ATOM 735 N N . ASN A 1 101 ? 4.464 -0.682 -8.273 1.00 87.88 101 ASN A N 1
ATOM 736 C CA . ASN A 1 101 ? 5.902 -0.466 -8.439 1.00 87.88 101 ASN A CA 1
ATOM 737 C C . ASN A 1 101 ? 6.754 -1.566 -7.781 1.00 87.88 101 ASN A C 1
ATOM 739 O O . ASN A 1 101 ? 7.863 -1.840 -8.230 1.00 87.88 101 ASN A O 1
ATOM 743 N N . ARG A 1 102 ? 6.268 -2.182 -6.695 1.00 85.69 102 ARG A N 1
ATOM 744 C CA . ARG A 1 102 ? 7.008 -3.211 -5.951 1.00 85.69 102 ARG A CA 1
ATOM 745 C C . ARG A 1 102 ? 6.715 -4.638 -6.417 1.00 85.69 102 ARG A C 1
ATOM 747 O O . ARG A 1 102 ? 7.612 -5.473 -6.348 1.00 85.69 102 ARG A O 1
ATOM 754 N N . PHE A 1 103 ? 5.481 -4.926 -6.828 1.00 88.25 103 PHE A N 1
ATOM 755 C CA . PHE A 1 103 ? 5.004 -6.286 -7.106 1.00 88.25 103 PHE A CA 1
ATOM 756 C C . PHE A 1 103 ? 4.403 -6.473 -8.508 1.00 88.25 103 PHE A C 1
ATOM 758 O O . PHE A 1 103 ? 4.148 -7.614 -8.885 1.00 88.25 103 PHE A O 1
ATOM 765 N N . GLY A 1 104 ? 4.173 -5.397 -9.270 1.00 86.12 104 GLY A N 1
ATOM 766 C CA . GLY A 1 104 ? 3.589 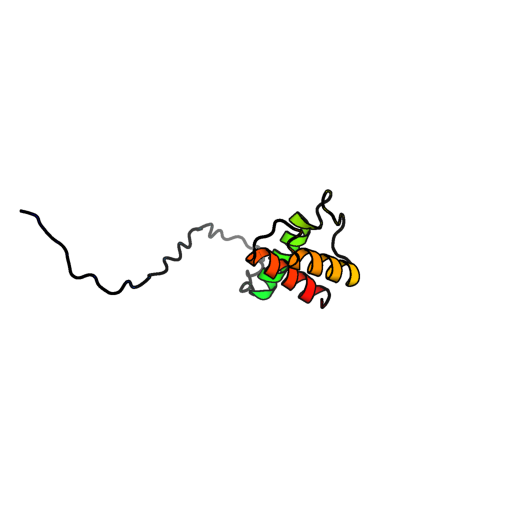-5.447 -10.617 1.00 86.12 104 GLY A CA 1
ATOM 767 C C . GLY A 1 104 ? 2.128 -5.910 -10.634 1.00 86.12 104 GLY A C 1
ATOM 768 O O . GLY A 1 104 ? 1.799 -6.869 -11.335 1.00 86.12 104 GLY A 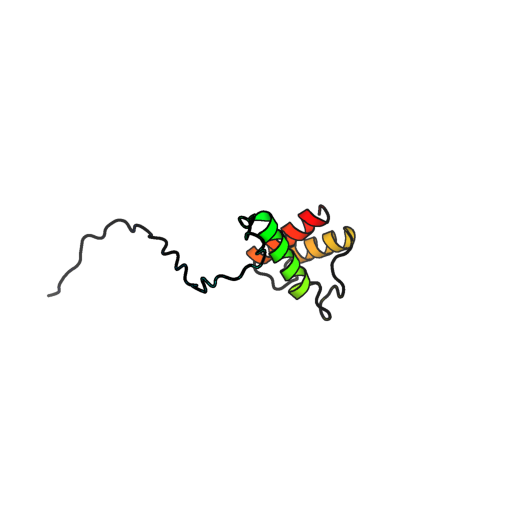O 1
ATOM 769 N N . VAL A 1 105 ? 1.276 -5.289 -9.808 1.00 81.69 105 VAL A N 1
ATOM 770 C CA . VAL A 1 105 ? -0.134 -5.672 -9.559 1.00 81.69 105 VAL A CA 1
ATOM 771 C C . VAL A 1 105 ? -1.148 -4.607 -9.959 1.00 81.69 105 VAL A C 1
ATOM 773 O O . VAL A 1 105 ? -0.814 -3.406 -9.878 1.00 81.69 105 VAL A O 1
#

Mean predicted aligned error: 15.26 Å

Radius of gyration: 22.48 Å; Cα contacts (8 Å, |Δi|>4): 76; chains: 1; bounding box: 62×69×28 Å

pLDDT: mean 71.89, std 18.94, range [37.12, 92.19]

Secondary structure (DSSP, 8-state):
---------------------------------------HHHHHHHHHHHHIIIIISSTTSSSTT---SHHHHHHHHHHHHHT-S---HHHHHHHHHHHHHHH--

Foldseek 3Di:
DDDDDDDDDDPPPPPPPPPDDDDDDDDDPDPDPPPPPCPVLNVLLVLLVVCCDPWAADCPHPNPPGDDALVSLVVVLVCLVVVVTPDDPSNSVSVNSNSCVPHVD

Solvent-accessible surface area (backbone atoms only — not comparable to full-atom values): 6766 Å² total; per-residue (Å²): 133,88,80,88,86,79,92,78,76,82,82,77,80,74,79,79,77,82,83,81,77,90,80,81,96,68,99,61,103,58,93,67,76,73,81,62,82,77,50,66,66,63,50,40,36,53,51,8,51,50,48,41,44,67,72,42,20,22,88,88,34,94,32,61,82,48,77,86,49,52,69,56,37,42,54,51,44,50,38,51,72,73,53,78,50,100,59,54,73,71,50,41,52,25,34,43,48,26,40,26,76,75,54,73,93

Sequence (105 aa):
MSASVANAAKPNIALALQSGSQSGSQSGSGTFPTRQPRDPAVEAHNRGKSLVSKKIACKKCAHPGGVKDAATARDVAAKVRAGEFDLKDQERQLVLFYLNNRFGV